Protein AF-A0A920Q834-F1 (afdb_monomer)

Structure (mmCIF, N/CA/C/O backbone):
data_AF-A0A920Q834-F1
#
_entry.id   AF-A0A920Q834-F1
#
loop_
_atom_site.group_PDB
_atom_site.id
_atom_site.type_symbol
_atom_site.label_atom_id
_atom_site.label_alt_id
_atom_site.label_comp_id
_atom_site.label_asym_id
_atom_site.label_entity_id
_atom_site.label_seq_id
_atom_site.pdbx_PDB_ins_code
_atom_site.Cartn_x
_atom_site.Cartn_y
_atom_site.Cartn_z
_atom_site.occupancy
_atom_site.B_iso_or_equiv
_atom_site.auth_seq_id
_atom_site.auth_comp_id
_atom_site.auth_asym_id
_atom_site.auth_atom_id
_atom_site.pdbx_PDB_model_num
ATOM 1 N N . MET A 1 1 ? -20.767 2.863 -17.192 1.00 42.06 1 MET A N 1
ATOM 2 C CA . MET A 1 1 ? -20.218 3.739 -16.134 1.00 42.06 1 MET A CA 1
ATOM 3 C C . MET A 1 1 ? -18.710 3.570 -16.170 1.00 42.06 1 MET A C 1
ATOM 5 O O . MET A 1 1 ? -18.260 2.443 -16.019 1.00 42.06 1 MET A O 1
ATOM 9 N N . GLY A 1 2 ? -17.951 4.616 -16.510 1.00 51.84 2 GLY A N 1
ATOM 10 C CA . GLY A 1 2 ? -16.493 4.512 -16.633 1.00 51.84 2 GLY A CA 1
ATOM 11 C C . GLY A 1 2 ? -15.863 4.186 -15.281 1.00 51.84 2 GLY A C 1
ATOM 12 O O . GLY A 1 2 ? -16.209 4.814 -14.282 1.00 51.84 2 GLY A O 1
ATOM 13 N N . GLN A 1 3 ? -14.988 3.184 -15.234 1.00 61.19 3 GLN A N 1
ATOM 14 C CA . GLN A 1 3 ? -14.161 2.945 -14.055 1.00 61.19 3 GLN A CA 1
ATOM 15 C C . GLN A 1 3 ? -13.259 4.168 -13.865 1.00 61.19 3 GLN A C 1
ATOM 17 O O . GLN A 1 3 ? -12.518 4.535 -14.773 1.00 61.19 3 GLN A O 1
ATOM 22 N N . SER A 1 4 ? -13.361 4.827 -12.711 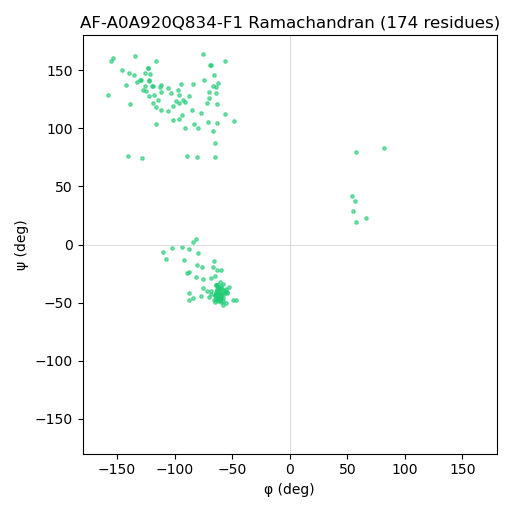1.00 88.81 4 SER A N 1
ATOM 23 C CA . SER A 1 4 ? -12.463 5.929 -12.376 1.00 88.81 4 SER A CA 1
ATOM 24 C C . SER A 1 4 ? -11.065 5.368 -12.109 1.00 88.81 4 SER A C 1
ATOM 26 O O . SER A 1 4 ? -10.908 4.431 -11.316 1.00 88.81 4 SER A O 1
ATOM 28 N N . LEU A 1 5 ? -10.070 5.905 -12.812 1.00 94.75 5 LEU A N 1
ATOM 29 C CA . LEU A 1 5 ? -8.668 5.515 -12.705 1.00 94.75 5 LEU A CA 1
ATOM 30 C C . LEU A 1 5 ? -7.875 6.657 -12.074 1.00 94.75 5 LEU A C 1
ATOM 32 O O . LEU A 1 5 ? -8.052 7.820 -12.438 1.00 94.75 5 LEU A O 1
ATOM 36 N N . LEU A 1 6 ? -6.985 6.310 -11.151 1.00 96.06 6 LEU A N 1
ATOM 37 C CA . LEU A 1 6 ? -5.999 7.225 -10.586 1.00 96.06 6 LEU A CA 1
ATOM 38 C C . LEU A 1 6 ? -4.698 7.077 -11.367 1.00 96.06 6 LEU A C 1
ATOM 40 O O . LEU A 1 6 ? -4.311 5.960 -11.701 1.00 96.06 6 LEU A O 1
ATOM 44 N N . LEU A 1 7 ? -4.040 8.193 -11.667 1.00 97.12 7 LEU A N 1
ATOM 45 C CA . LEU A 1 7 ? -2.738 8.200 -12.322 1.00 97.12 7 LEU A CA 1
ATOM 46 C C . LEU A 1 7 ? -1.679 8.556 -11.282 1.00 97.12 7 LEU A C 1
ATOM 48 O O . LEU A 1 7 ? -1.695 9.677 -10.775 1.00 97.12 7 LEU A O 1
ATOM 52 N N . GLU A 1 8 ? -0.775 7.627 -10.987 1.00 97.81 8 GLU A N 1
ATOM 53 C CA . GLU A 1 8 ? 0.303 7.832 -10.013 1.00 97.81 8 GLU A CA 1
ATOM 54 C C . GLU A 1 8 ? 1.663 7.528 -10.628 1.00 97.81 8 GLU A C 1
ATOM 56 O O . GLU A 1 8 ? 1.790 6.644 -11.481 1.00 97.81 8 GLU A O 1
ATOM 61 N N . ARG A 1 9 ? 2.690 8.254 -10.182 1.00 97.50 9 ARG A N 1
ATOM 62 C CA . ARG A 1 9 ? 4.074 8.048 -10.614 1.00 97.50 9 ARG A CA 1
ATOM 63 C C . ARG A 1 9 ? 4.953 7.696 -9.432 1.00 97.50 9 ARG A C 1
ATOM 65 O O . ARG A 1 9 ? 4.884 8.335 -8.385 1.00 97.50 9 ARG A O 1
ATOM 72 N N . ALA A 1 10 ? 5.810 6.709 -9.625 1.00 97.81 10 ALA A N 1
ATOM 73 C CA . ALA A 1 10 ? 6.731 6.261 -8.597 1.00 97.81 10 ALA A CA 1
ATOM 74 C C . ALA A 1 10 ? 8.095 5.952 -9.198 1.00 97.81 10 ALA A C 1
ATOM 76 O O . ALA A 1 10 ? 8.203 5.505 -10.340 1.00 97.81 10 ALA A O 1
ATOM 77 N N . GLU A 1 11 ? 9.126 6.192 -8.399 1.00 97.81 11 GLU A N 1
ATOM 78 C CA . GLU A 1 11 ? 10.506 5.879 -8.729 1.00 97.81 11 GLU A CA 1
ATOM 79 C C . GLU A 1 11 ? 11.080 5.006 -7.619 1.00 97.81 11 GLU A C 1
ATOM 81 O O . GLU A 1 11 ? 10.925 5.317 -6.440 1.00 97.81 11 GLU A O 1
ATOM 86 N N . SER A 1 12 ? 11.742 3.918 -7.997 1.00 97.75 12 SER A N 1
ATOM 87 C CA . SER A 1 12 ? 12.447 3.062 -7.049 1.00 97.75 12 SER A CA 1
ATOM 88 C C . SER A 1 12 ? 13.863 2.794 -7.523 1.00 97.75 12 SER A C 1
ATOM 90 O O . SER A 1 12 ? 14.089 2.595 -8.719 1.00 97.75 12 SER A O 1
ATOM 92 N N . THR A 1 13 ? 14.788 2.765 -6.567 1.00 97.25 13 THR A N 1
ATOM 93 C CA . THR A 1 13 ? 16.197 2.438 -6.765 1.00 97.25 13 THR A CA 1
ATOM 94 C C . THR A 1 13 ? 16.557 1.254 -5.884 1.00 97.25 13 THR A C 1
ATOM 96 O O . THR A 1 13 ? 16.325 1.289 -4.678 1.00 97.25 13 THR A O 1
ATOM 99 N N . VAL A 1 14 ? 17.151 0.223 -6.481 1.00 97.00 14 VAL A N 1
ATOM 100 C CA . VAL A 1 14 ? 17.560 -1.009 -5.801 1.00 97.00 14 VAL A CA 1
ATOM 101 C C . VAL A 1 14 ? 19.015 -1.322 -6.124 1.00 97.00 14 VAL A C 1
ATOM 103 O O . VAL A 1 14 ? 19.470 -1.157 -7.256 1.00 97.00 14 VAL A O 1
ATOM 106 N N . VAL A 1 15 ? 19.742 -1.816 -5.123 1.00 95.88 15 VAL A N 1
ATOM 107 C CA . VAL A 1 15 ? 21.135 -2.252 -5.267 1.00 95.88 15 VAL A CA 1
ATOM 108 C C . VAL A 1 15 ? 21.212 -3.537 -6.093 1.00 95.88 15 VAL A C 1
ATOM 110 O O . VAL A 1 15 ? 20.534 -4.532 -5.819 1.00 95.88 15 VAL A O 1
ATOM 113 N N . ILE A 1 16 ?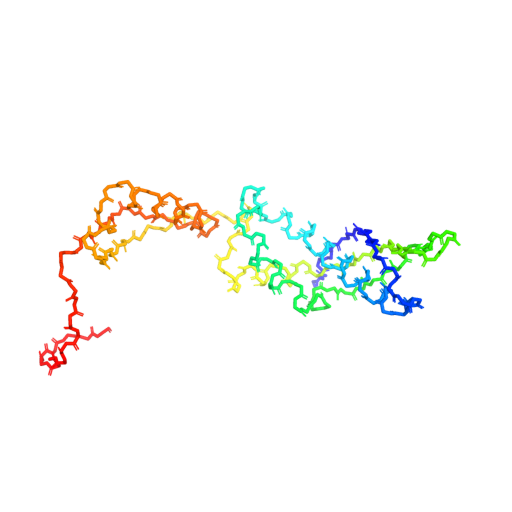 22.101 -3.548 -7.079 1.00 93.50 16 ILE A N 1
ATOM 114 C CA . ILE A 1 16 ? 22.414 -4.716 -7.893 1.00 93.50 16 ILE A CA 1
ATOM 115 C C . ILE A 1 16 ? 23.363 -5.613 -7.093 1.00 93.50 16 ILE A C 1
ATOM 117 O O . ILE A 1 16 ? 24.569 -5.403 -7.007 1.00 93.50 16 ILE A O 1
ATOM 121 N N . ASN A 1 17 ? 22.803 -6.657 -6.487 1.00 88.44 17 ASN A N 1
ATOM 122 C CA . ASN A 1 17 ? 23.580 -7.632 -5.731 1.00 88.44 17 ASN A CA 1
ATOM 123 C C . ASN A 1 17 ? 24.105 -8.751 -6.638 1.00 88.44 17 ASN A C 1
ATOM 125 O O . ASN A 1 17 ? 23.319 -9.426 -7.309 1.00 88.44 17 ASN A O 1
ATOM 129 N N . ARG A 1 18 ? 25.421 -9.013 -6.577 1.00 85.31 18 ARG A N 1
ATOM 130 C CA . ARG A 1 18 ? 26.101 -10.095 -7.322 1.00 85.31 18 ARG A CA 1
ATOM 131 C C . ARG A 1 18 ? 25.831 -10.035 -8.831 1.00 85.31 18 ARG A C 1
ATOM 133 O O . ARG A 1 18 ? 25.515 -11.059 -9.435 1.00 85.31 18 ARG A O 1
ATOM 140 N N . ASP A 1 19 ? 25.853 -8.828 -9.393 1.00 81.00 19 ASP A N 1
ATOM 141 C CA . ASP A 1 19 ? 25.625 -8.557 -10.820 1.00 81.00 19 ASP A CA 1
ATOM 142 C C . ASP A 1 19 ? 24.267 -9.055 -11.355 1.00 81.00 19 ASP A C 1
ATOM 144 O O . ASP A 1 19 ? 24.061 -9.209 -12.561 1.00 81.00 19 ASP A O 1
ATOM 148 N N . ASN A 1 20 ? 23.293 -9.303 -10.468 1.00 91.62 20 ASN A N 1
ATOM 149 C CA . ASN A 1 20 ? 21.976 -9.790 -10.861 1.00 91.62 20 ASN A CA 1
ATOM 150 C C . ASN A 1 20 ? 21.017 -8.633 -11.159 1.00 91.62 20 ASN A C 1
ATOM 152 O O . ASN A 1 20 ? 20.112 -8.320 -10.378 1.00 91.62 20 ASN A O 1
ATOM 156 N N . LEU A 1 21 ? 21.200 -8.026 -12.331 1.00 92.31 21 LEU A N 1
ATOM 157 C CA . LEU A 1 21 ? 20.342 -6.945 -12.813 1.00 92.31 21 LEU A CA 1
ATOM 158 C C . LEU A 1 21 ? 18.876 -7.385 -12.949 1.00 92.31 21 LEU A C 1
ATOM 160 O O . LEU A 1 21 ? 17.980 -6.614 -12.634 1.00 92.31 21 LEU A O 1
ATOM 164 N N . VAL A 1 22 ? 18.606 -8.622 -13.379 1.00 94.44 22 VAL A N 1
ATOM 165 C CA . VAL A 1 22 ? 17.228 -9.118 -13.567 1.00 94.44 22 VAL A CA 1
ATOM 166 C C . VAL A 1 22 ? 16.452 -9.099 -12.251 1.00 94.44 22 VAL A C 1
ATOM 168 O O . VAL A 1 22 ? 15.311 -8.638 -12.212 1.00 94.44 22 VAL A O 1
ATOM 171 N N . ARG A 1 23 ? 17.081 -9.553 -11.161 1.00 94.94 23 ARG A N 1
ATOM 172 C CA . ARG A 1 23 ? 16.484 -9.489 -9.826 1.00 94.94 23 ARG A CA 1
ATOM 173 C C . ARG A 1 23 ? 16.278 -8.043 -9.381 1.00 94.94 23 ARG A C 1
ATOM 175 O O . ARG A 1 23 ? 15.185 -7.727 -8.926 1.00 94.94 23 ARG A O 1
ATOM 182 N N . ALA A 1 24 ? 17.286 -7.183 -9.542 1.00 95.50 24 ALA A N 1
ATOM 183 C CA . ALA A 1 24 ? 17.184 -5.774 -9.159 1.00 95.50 24 ALA A CA 1
ATOM 184 C C . ALA A 1 24 ? 16.048 -5.056 -9.909 1.00 95.50 24 ALA A C 1
ATOM 186 O O . ALA A 1 24 ? 15.301 -4.294 -9.305 1.00 95.50 24 ALA A O 1
ATOM 187 N N . LYS A 1 25 ? 15.848 -5.368 -11.197 1.00 96.00 25 LYS A N 1
ATOM 188 C CA . LYS A 1 25 ? 14.714 -4.868 -11.987 1.00 96.00 25 LYS A CA 1
ATOM 189 C C . LYS A 1 25 ? 13.366 -5.297 -11.417 1.00 96.00 25 LYS A C 1
ATOM 191 O O . LYS A 1 25 ? 12.468 -4.469 -11.296 1.00 96.00 25 LYS A O 1
ATOM 196 N N . ALA A 1 26 ? 13.218 -6.580 -11.089 1.00 95.19 26 ALA A N 1
ATOM 197 C CA . ALA A 1 26 ? 11.975 -7.107 -10.532 1.00 95.19 26 ALA A CA 1
ATOM 198 C C . ALA A 1 26 ? 11.658 -6.490 -9.160 1.00 95.19 26 ALA A C 1
ATOM 200 O O . ALA A 1 26 ? 10.519 -6.101 -8.915 1.00 95.19 26 AL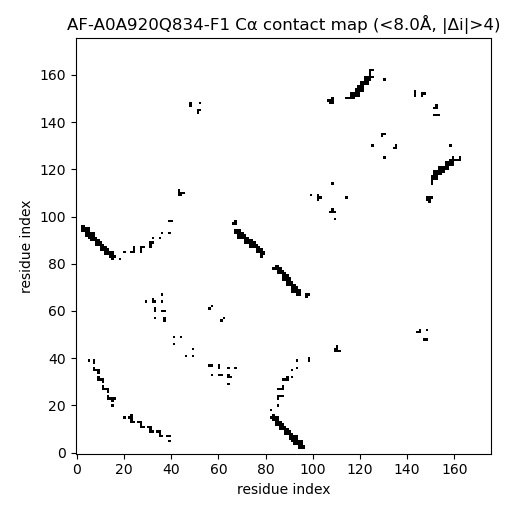A A O 1
ATOM 201 N N . GLU A 1 27 ? 12.672 -6.359 -8.304 1.00 95.81 27 GLU A N 1
ATOM 202 C CA . GLU A 1 27 ? 12.568 -5.753 -6.973 1.00 95.81 27 GLU A CA 1
ATOM 203 C C . GLU A 1 27 ? 12.215 -4.261 -7.070 1.00 95.81 27 GLU A C 1
ATOM 205 O O . GLU A 1 27 ? 11.209 -3.834 -6.511 1.00 95.81 27 GLU A O 1
ATOM 210 N N . ALA A 1 28 ? 12.934 -3.491 -7.893 1.00 97.00 28 ALA A N 1
ATOM 211 C CA . ALA A 1 28 ? 12.652 -2.069 -8.080 1.00 97.00 28 ALA A CA 1
ATOM 212 C C . ALA A 1 28 ? 11.260 -1.826 -8.679 1.00 97.00 28 ALA A C 1
ATOM 214 O O . ALA A 1 28 ? 10.561 -0.898 -8.275 1.00 97.00 28 ALA A O 1
ATOM 215 N N . LEU A 1 29 ? 10.822 -2.669 -9.621 1.00 97.31 29 LEU A N 1
ATOM 216 C CA . LEU A 1 29 ? 9.471 -2.582 -10.168 1.00 97.31 29 LEU A CA 1
ATOM 217 C C . LEU A 1 29 ? 8.413 -2.882 -9.097 1.00 97.31 29 LEU A C 1
ATOM 219 O O . LEU A 1 29 ? 7.409 -2.176 -9.034 1.00 97.31 29 LEU A O 1
ATOM 223 N N . MET A 1 30 ? 8.620 -3.904 -8.264 1.00 96.25 30 MET A N 1
ATOM 224 C CA . MET A 1 30 ? 7.710 -4.242 -7.167 1.00 96.25 30 MET A CA 1
ATOM 225 C C . MET A 1 30 ? 7.584 -3.082 -6.170 1.00 96.25 30 MET A C 1
ATOM 227 O O . MET A 1 30 ? 6.470 -2.665 -5.845 1.00 96.25 30 MET A O 1
ATOM 231 N N . ASP A 1 31 ? 8.714 -2.504 -5.768 1.00 96.25 31 ASP A N 1
ATOM 232 C CA . ASP A 1 31 ? 8.760 -1.357 -4.863 1.00 96.25 31 ASP A CA 1
ATOM 233 C C . ASP A 1 31 ? 8.069 -0.132 -5.468 1.00 96.25 31 ASP A C 1
ATOM 235 O O . ASP A 1 31 ? 7.253 0.516 -4.810 1.00 96.25 31 ASP A O 1
ATOM 239 N N . ALA A 1 32 ? 8.332 0.166 -6.744 1.00 97.75 32 ALA A N 1
ATOM 240 C CA . ALA A 1 32 ? 7.702 1.283 -7.439 1.00 97.75 32 ALA A CA 1
ATOM 241 C C . ALA A 1 32 ? 6.177 1.096 -7.555 1.00 97.75 32 ALA A C 1
ATOM 243 O O . ALA A 1 32 ? 5.424 2.048 -7.334 1.00 97.75 32 ALA A O 1
ATOM 244 N N . LYS A 1 33 ? 5.692 -0.126 -7.834 1.00 97.81 33 LYS A N 1
ATOM 245 C CA . LYS A 1 33 ? 4.251 -0.440 -7.809 1.00 97.81 33 LYS A CA 1
ATOM 246 C C . LYS A 1 33 ? 3.656 -0.177 -6.424 1.00 97.81 33 LYS A C 1
ATOM 248 O O . LYS A 1 33 ? 2.639 0.509 -6.320 1.00 97.81 33 LYS A O 1
ATOM 253 N N . GLY A 1 34 ? 4.296 -0.689 -5.372 1.00 96.38 34 GLY A N 1
ATOM 254 C CA . GLY A 1 34 ? 3.853 -0.501 -3.990 1.00 96.38 34 GLY A CA 1
ATOM 255 C C . GLY A 1 34 ? 3.773 0.978 -3.607 1.00 96.38 34 GLY A C 1
ATOM 256 O O . GLY A 1 34 ? 2.749 1.438 -3.100 1.00 96.38 34 GLY A O 1
ATOM 257 N N . GLN A 1 35 ? 4.800 1.762 -3.938 1.00 96.31 35 GLN A N 1
ATOM 258 C CA . GLN A 1 35 ? 4.803 3.208 -3.711 1.00 96.31 35 GLN A CA 1
ATOM 259 C C . GLN A 1 35 ? 3.673 3.925 -4.458 1.00 96.31 35 GLN A C 1
ATOM 261 O O . GLN A 1 35 ? 2.988 4.757 -3.862 1.00 96.31 35 GLN A O 1
ATOM 266 N N . ALA A 1 36 ? 3.449 3.606 -5.735 1.00 97.44 36 ALA A N 1
ATOM 267 C CA . ALA A 1 36 ? 2.375 4.213 -6.518 1.00 97.44 36 ALA A CA 1
ATOM 268 C C . ALA A 1 36 ? 0.994 3.923 -5.903 1.00 97.44 36 ALA A C 1
ATOM 270 O O . ALA A 1 36 ? 0.158 4.821 -5.779 1.00 97.44 36 ALA A O 1
ATOM 271 N N . ILE A 1 37 ? 0.773 2.693 -5.429 1.00 97.44 37 ILE A N 1
ATOM 272 C CA . ILE A 1 37 ? -0.451 2.326 -4.709 1.00 97.44 37 ILE A CA 1
ATOM 273 C C . ILE A 1 37 ? -0.572 3.108 -3.401 1.00 97.44 37 ILE A C 1
ATOM 275 O O . ILE A 1 37 ? -1.642 3.642 -3.116 1.00 97.44 37 ILE A O 1
ATOM 279 N N . MET A 1 38 ? 0.506 3.256 -2.630 1.00 96.31 38 MET A N 1
ATOM 280 C CA . MET A 1 38 ? 0.471 4.021 -1.378 1.00 96.31 38 MET A CA 1
ATOM 281 C C . MET A 1 38 ? 0.170 5.505 -1.600 1.00 96.31 38 MET A C 1
ATOM 283 O O . MET A 1 38 ? -0.556 6.103 -0.802 1.00 96.31 38 MET A O 1
ATOM 287 N N . GLN A 1 39 ? 0.648 6.093 -2.699 1.00 96.12 39 GLN A N 1
ATOM 288 C CA . GLN A 1 39 ? 0.264 7.450 -3.101 1.00 96.12 39 GLN A CA 1
ATOM 289 C C . GLN A 1 39 ? -1.240 7.540 -3.401 1.00 96.12 39 GLN A C 1
ATOM 291 O O . GLN A 1 39 ? -1.910 8.458 -2.921 1.00 96.12 39 GLN A O 1
ATOM 296 N N . ALA A 1 40 ? -1.803 6.558 -4.115 1.00 96.12 40 ALA A N 1
ATOM 297 C CA . ALA A 1 40 ? -3.243 6.486 -4.360 1.00 96.12 40 ALA A CA 1
ATOM 298 C C . ALA A 1 40 ? -4.051 6.317 -3.058 1.00 96.12 40 ALA A C 1
ATOM 300 O O . ALA A 1 40 ? -5.057 7.001 -2.864 1.00 96.12 40 ALA A O 1
ATOM 301 N N . VAL A 1 41 ? -3.604 5.446 -2.148 1.00 95.69 41 VAL A N 1
ATOM 302 C CA . VAL A 1 41 ? -4.209 5.197 -0.825 1.00 95.69 41 VAL A CA 1
ATOM 303 C C . VAL A 1 41 ? -4.218 6.467 0.029 1.00 95.69 41 VAL A C 1
ATOM 305 O O . VAL A 1 41 ? -5.232 6.777 0.660 1.00 95.69 41 VAL A O 1
ATOM 308 N N . ALA A 1 42 ? -3.132 7.244 0.010 1.00 94.38 42 ALA A N 1
ATOM 309 C CA . ALA A 1 42 ? -3.000 8.476 0.787 1.00 94.38 42 ALA A CA 1
ATOM 310 C C . ALA A 1 42 ? -4.066 9.533 0.448 1.00 94.38 42 ALA A C 1
ATOM 312 O O . ALA A 1 42 ? -4.374 10.380 1.284 1.00 94.38 42 ALA A O 1
ATOM 313 N N . ARG A 1 43 ? -4.690 9.467 -0.737 1.00 93.19 43 ARG A N 1
ATOM 314 C CA . ARG A 1 43 ? -5.807 10.352 -1.113 1.00 93.19 43 ARG A CA 1
ATOM 315 C C . ARG A 1 43 ? -7.073 10.119 -0.283 1.00 93.19 43 ARG A C 1
ATOM 317 O O . ARG A 1 43 ? -7.934 10.992 -0.250 1.00 93.19 43 ARG A O 1
ATOM 324 N N . TYR A 1 44 ? -7.196 8.964 0.372 1.00 92.94 44 TYR A N 1
ATOM 325 C CA . TYR A 1 44 ? -8.400 8.550 1.101 1.00 92.94 44 TYR A CA 1
ATOM 326 C C . TYR A 1 44 ? -8.230 8.522 2.617 1.00 92.94 44 TYR A C 1
ATOM 328 O O . TYR A 1 44 ? -9.219 8.308 3.320 1.00 92.94 44 TYR A O 1
ATOM 336 N N . LEU A 1 45 ? -7.018 8.734 3.134 1.00 91.81 45 LEU A N 1
ATOM 337 C CA . LEU A 1 45 ? -6.724 8.706 4.565 1.00 91.81 45 LEU A CA 1
ATOM 338 C C . LEU A 1 45 ? -6.140 10.033 5.035 1.00 91.81 45 LEU A C 1
ATOM 340 O O . LEU A 1 45 ? -5.383 10.699 4.339 1.00 91.81 45 LEU A O 1
ATOM 344 N N . ALA A 1 46 ? -6.449 10.395 6.278 1.00 90.12 46 ALA A N 1
ATOM 345 C CA . ALA A 1 46 ? -5.742 11.482 6.938 1.00 90.12 46 ALA A CA 1
ATOM 346 C C . ALA A 1 46 ? -4.272 11.090 7.164 1.00 90.12 46 ALA A C 1
ATOM 348 O O . ALA A 1 46 ? -3.983 9.940 7.493 1.00 90.12 46 ALA A O 1
ATOM 349 N N . TYR A 1 47 ? -3.356 12.059 7.091 1.00 89.62 47 TYR A N 1
ATOM 350 C CA . TYR A 1 47 ? -1.916 11.829 7.269 1.00 89.62 47 TYR A CA 1
ATOM 351 C C . TYR A 1 47 ? -1.578 11.013 8.531 1.00 89.62 47 TYR A C 1
ATOM 353 O O . TYR A 1 47 ? -0.871 10.013 8.464 1.00 89.62 47 TYR A O 1
ATOM 361 N N . ASN A 1 48 ? -2.157 11.373 9.681 1.00 88.88 48 ASN A N 1
ATOM 362 C CA . ASN A 1 48 ? -1.916 10.651 10.936 1.00 88.88 48 ASN A CA 1
ATOM 363 C C . ASN A 1 48 ? -2.401 9.193 10.883 1.00 88.88 48 ASN A C 1
ATOM 365 O O . ASN A 1 48 ? -1.780 8.316 11.478 1.00 88.88 48 ASN A O 1
ATOM 369 N N . SER A 1 49 ? -3.501 8.931 10.169 1.00 90.62 49 SER A N 1
ATOM 370 C CA . SER A 1 49 ? -4.000 7.573 9.946 1.00 90.62 49 SER A CA 1
ATOM 371 C C . SER A 1 49 ? -3.047 6.788 9.053 1.00 90.62 49 SER A C 1
ATOM 373 O O . SER A 1 49 ? -2.730 5.654 9.396 1.00 90.62 49 SER A O 1
ATOM 375 N N . MET A 1 50 ? -2.531 7.412 7.988 1.00 91.75 50 MET A N 1
ATOM 376 C CA . MET A 1 50 ? -1.540 6.815 7.090 1.00 91.75 50 MET A CA 1
ATOM 377 C C . MET A 1 50 ? -0.304 6.340 7.860 1.00 91.75 50 MET A C 1
ATOM 379 O O . MET A 1 50 ? 0.057 5.174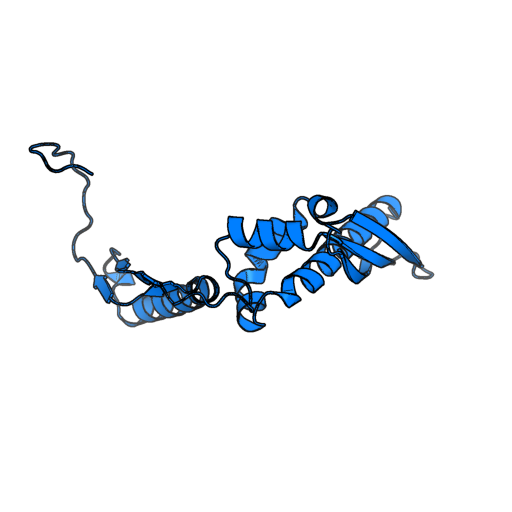 7.774 1.00 91.75 50 MET A O 1
ATOM 383 N N . VAL A 1 51 ? 0.273 7.201 8.705 1.00 90.88 51 VAL A N 1
ATOM 384 C CA . VAL A 1 51 ? 1.441 6.853 9.534 1.00 90.88 51 VAL A CA 1
ATOM 385 C C . VAL A 1 51 ? 1.123 5.716 10.509 1.00 90.88 51 VAL A C 1
ATOM 387 O O . VAL A 1 51 ? 1.901 4.780 10.653 1.00 90.88 51 VAL A O 1
ATOM 390 N N . SER A 1 52 ? -0.029 5.772 11.184 1.00 89.69 52 SER A N 1
ATOM 391 C CA . SER A 1 52 ? -0.401 4.753 12.177 1.00 89.69 52 SER A CA 1
ATOM 392 C C . SER A 1 52 ? -0.704 3.379 11.572 1.00 89.69 52 SER A C 1
ATOM 394 O O . SER A 1 52 ? -0.540 2.362 12.248 1.00 89.69 52 SER A O 1
ATOM 396 N N . LEU A 1 53 ? -1.171 3.355 10.323 1.00 92.38 53 LEU A N 1
ATOM 397 C CA . LEU A 1 53 ? -1.603 2.154 9.617 1.00 92.38 53 LEU A CA 1
ATOM 398 C C . LEU A 1 53 ? -0.563 1.646 8.620 1.00 92.38 53 LEU A C 1
ATOM 400 O O . LEU A 1 53 ? -0.798 0.597 8.033 1.00 92.38 53 LEU A O 1
ATOM 404 N N . ASP A 1 54 ? 0.562 2.338 8.439 1.00 91.62 54 ASP A N 1
ATOM 405 C CA . ASP A 1 54 ? 1.567 2.018 7.422 1.00 91.62 54 ASP A CA 1
ATOM 406 C C . ASP A 1 54 ? 1.937 0.520 7.377 1.00 91.62 54 ASP A C 1
ATOM 408 O O . ASP A 1 54 ? 1.796 -0.069 6.307 1.00 91.62 54 ASP A O 1
ATOM 412 N N . PRO A 1 55 ? 2.220 -0.177 8.501 1.00 91.44 55 PRO A N 1
ATOM 413 C CA . PRO A 1 55 ? 2.507 -1.613 8.454 1.00 91.44 55 PRO A CA 1
ATOM 414 C C . PRO A 1 55 ? 1.335 -2.467 7.945 1.00 91.44 55 PRO A C 1
ATOM 416 O O . PRO A 1 55 ? 1.539 -3.460 7.253 1.00 91.44 55 PRO A O 1
ATOM 419 N N . LEU A 1 56 ? 0.096 -2.104 8.296 1.00 92.25 56 LEU A N 1
ATOM 420 C CA . LEU A 1 56 ? -1.099 -2.814 7.834 1.00 92.25 56 LEU A CA 1
ATOM 421 C C . LEU A 1 56 ? -1.325 -2.581 6.339 1.00 92.25 56 LEU A C 1
ATOM 423 O O . LEU A 1 56 ? -1.619 -3.526 5.611 1.00 92.25 56 LEU A O 1
ATOM 427 N N . LEU A 1 57 ? -1.202 -1.327 5.901 1.00 93.81 57 LEU A N 1
ATOM 428 C CA . LEU A 1 57 ? -1.401 -0.939 4.509 1.00 93.81 57 LEU A CA 1
ATOM 429 C C . LEU A 1 57 ? -0.332 -1.582 3.624 1.00 93.81 57 LEU A C 1
ATOM 431 O O . LEU A 1 57 ? -0.680 -2.170 2.607 1.00 93.81 57 LEU A O 1
ATOM 435 N N . GLN A 1 58 ? 0.936 -1.560 4.041 1.00 92.25 58 GLN A N 1
ATOM 436 C CA . GLN A 1 58 ? 2.006 -2.250 3.324 1.00 92.25 58 GLN A CA 1
ATOM 437 C C . GLN A 1 58 ? 1.707 -3.742 3.192 1.00 92.25 58 GLN A C 1
ATOM 439 O O . GLN A 1 58 ? 1.655 -4.243 2.075 1.00 92.25 58 GLN A O 1
ATOM 444 N N . ASN A 1 59 ? 1.402 -4.434 4.293 1.00 92.00 59 ASN A N 1
ATOM 445 C CA . ASN A 1 59 ? 1.086 -5.864 4.242 1.00 92.00 59 ASN A CA 1
ATOM 446 C C . ASN A 1 59 ? -0.077 -6.181 3.291 1.00 92.00 59 ASN A C 1
ATOM 448 O O . ASN A 1 59 ? -0.017 -7.169 2.571 1.00 92.00 59 ASN A O 1
ATOM 452 N N . HIS A 1 60 ? -1.123 -5.353 3.274 1.00 93.06 60 HIS A N 1
ATOM 453 C CA . HIS A 1 60 ? -2.301 -5.600 2.446 1.00 93.06 60 HIS A CA 1
ATOM 454 C C . HIS A 1 60 ? -2.083 -5.270 0.961 1.00 93.06 60 HIS A C 1
ATOM 456 O O . HIS A 1 60 ? -2.491 -6.030 0.086 1.00 93.06 60 HIS A O 1
ATOM 462 N N . PHE A 1 61 ? -1.459 -4.129 0.660 1.00 92.50 61 PHE A N 1
ATOM 463 C CA . PHE A 1 61 ? -1.323 -3.637 -0.714 1.00 92.50 61 PHE A CA 1
ATOM 464 C C . PHE A 1 61 ? -0.077 -4.172 -1.434 1.00 92.50 61 PHE A C 1
ATOM 466 O O . PHE A 1 61 ? -0.071 -4.213 -2.663 1.00 92.50 61 PHE A O 1
ATOM 473 N N . PHE A 1 62 ? 0.966 -4.587 -0.706 1.00 90.38 62 PHE A N 1
ATOM 474 C CA . PHE A 1 62 ? 2.223 -5.061 -1.301 1.00 90.38 62 PHE A CA 1
ATOM 475 C C . PHE A 1 62 ? 2.236 -6.573 -1.520 1.00 90.38 62 PHE A C 1
ATOM 477 O O . PHE A 1 62 ? 3.101 -7.053 -2.243 1.00 90.38 62 PHE A O 1
ATOM 484 N N . GLU A 1 63 ? 1.299 -7.332 -0.944 1.00 88.00 63 GLU A N 1
ATOM 485 C CA . GLU A 1 63 ? 1.225 -8.777 -1.189 1.00 88.00 63 GLU A CA 1
ATOM 486 C C . GLU A 1 63 ? 0.932 -9.069 -2.670 1.00 88.00 63 GLU A C 1
ATOM 488 O O . GLU A 1 63 ? 1.638 -9.858 -3.290 1.00 88.00 63 GLU A O 1
ATOM 493 N N . ASN A 1 64 ? -0.050 -8.370 -3.255 1.00 89.44 64 ASN A N 1
ATOM 494 C CA . ASN A 1 64 ? -0.421 -8.482 -4.670 1.00 89.44 64 ASN A CA 1
ATOM 495 C C . ASN A 1 64 ? -0.759 -7.096 -5.262 1.00 89.44 64 ASN A C 1
ATOM 497 O O . ASN A 1 64 ? -1.930 -6.773 -5.465 1.00 89.44 64 ASN A O 1
ATOM 501 N N . PRO A 1 65 ? 0.235 -6.238 -5.559 1.00 93.19 65 PRO A N 1
ATOM 502 C CA . PRO A 1 65 ? -0.016 -4.874 -6.030 1.00 93.19 65 PRO A CA 1
ATOM 503 C C . PRO A 1 65 ? -0.713 -4.832 -7.397 1.00 93.19 65 PRO A C 1
ATOM 505 O O . PRO A 1 65 ? -1.456 -3.897 -7.696 1.00 93.19 65 PRO A O 1
ATOM 508 N N . ASP A 1 66 ? -0.518 -5.863 -8.221 1.00 95.69 66 ASP A N 1
ATOM 509 C CA . ASP A 1 66 ? -1.152 -5.978 -9.536 1.00 95.69 66 ASP A CA 1
ATOM 510 C C . ASP A 1 66 ? -2.682 -6.076 -9.450 1.00 95.69 66 ASP A C 1
ATOM 512 O O . ASP A 1 66 ? -3.378 -5.667 -10.380 1.00 95.69 66 ASP A O 1
ATOM 516 N N . ASP A 1 67 ? -3.229 -6.489 -8.302 1.00 95.00 67 ASP A N 1
ATOM 517 C CA . ASP A 1 67 ? -4.671 -6.476 -8.070 1.00 95.00 67 ASP A CA 1
ATOM 518 C C . ASP A 1 67 ? -5.248 -5.063 -8.032 1.00 95.00 67 ASP A C 1
ATOM 520 O O . ASP A 1 67 ? -6.457 -4.907 -8.146 1.00 95.00 67 ASP A O 1
ATOM 524 N N . TYR A 1 68 ? -4.443 -4.013 -7.920 1.00 96.19 68 TYR A N 1
ATOM 525 C CA . TYR A 1 68 ? -4.929 -2.632 -7.883 1.00 96.19 68 TYR A CA 1
ATOM 526 C C . TYR A 1 68 ? -4.637 -1.868 -9.171 1.00 96.19 68 TYR A C 1
ATOM 528 O O . TYR A 1 68 ? -5.210 -0.799 -9.395 1.00 96.19 68 TYR A O 1
ATOM 536 N N . ILE A 1 69 ? -3.785 -2.412 -10.035 1.00 97.00 69 ILE A N 1
ATOM 537 C CA . ILE A 1 69 ? -3.231 -1.712 -11.188 1.00 97.00 69 ILE A CA 1
ATOM 538 C C . ILE A 1 69 ? -3.934 -2.170 -12.471 1.00 97.00 69 ILE A C 1
ATOM 540 O O . ILE A 1 69 ? -4.082 -3.355 -12.748 1.00 97.00 69 ILE A O 1
ATOM 544 N N . GLU A 1 70 ? -4.379 -1.205 -13.269 1.00 97.06 70 GLU A N 1
ATOM 545 C CA . GLU A 1 70 ? -4.935 -1.419 -14.606 1.00 97.06 70 GLU A CA 1
ATOM 546 C C . GLU A 1 70 ? -3.831 -1.521 -15.656 1.00 97.06 70 GLU A C 1
ATOM 548 O O . GLU A 1 70 ? -3.835 -2.428 -16.486 1.00 97.06 70 GLU A O 1
ATOM 553 N N . SER A 1 71 ? -2.867 -0.604 -15.608 1.00 97.06 71 SER A N 1
ATOM 554 C CA . SER A 1 71 ? -1.710 -0.618 -16.496 1.00 97.06 71 SER A CA 1
ATOM 555 C C . SER A 1 71 ? -0.517 0.104 -15.889 1.00 97.06 71 SER A C 1
ATOM 557 O O . SER A 1 71 ? -0.643 0.950 -15.000 1.00 97.06 71 SER A O 1
ATOM 559 N N . ILE A 1 72 ? 0.660 -0.246 -16.402 1.00 97.81 72 ILE A N 1
ATOM 560 C CA . ILE A 1 72 ? 1.938 0.347 -16.028 1.00 97.81 72 ILE A CA 1
ATOM 561 C C . ILE A 1 72 ? 2.634 0.785 -17.302 1.00 97.81 72 ILE A C 1
ATOM 563 O O . ILE A 1 72 ? 2.739 0.027 -18.268 1.00 97.81 72 ILE A O 1
ATOM 567 N N . ARG A 1 73 ? 3.151 2.004 -17.279 1.00 98.00 73 ARG A N 1
ATOM 568 C CA . ARG A 1 73 ? 4.044 2.539 -18.290 1.00 98.00 73 ARG A CA 1
ATOM 569 C C . ARG A 1 73 ? 5.388 2.826 -17.643 1.00 98.00 73 ARG A C 1
ATOM 571 O O . ARG A 1 73 ? 5.486 3.683 -16.771 1.00 98.00 73 ARG A O 1
ATOM 578 N N . VAL A 1 74 ? 6.429 2.154 -18.115 1.00 97.56 74 VAL A N 1
ATOM 579 C CA . VAL A 1 74 ? 7.803 2.507 -17.752 1.00 97.56 74 VAL A CA 1
ATOM 580 C C . VAL A 1 74 ? 8.158 3.819 -18.451 1.00 97.56 74 VAL A C 1
ATOM 582 O O . VAL A 1 74 ? 8.034 3.934 -19.672 1.00 97.56 74 VAL A O 1
ATOM 585 N N . ILE A 1 75 ? 8.529 4.828 -17.667 1.00 97.69 75 ILE A N 1
ATOM 586 C CA . ILE A 1 75 ? 8.921 6.153 -18.155 1.00 97.69 75 ILE A CA 1
ATOM 587 C C . ILE A 1 75 ? 10.410 6.160 -18.474 1.00 97.69 75 ILE A C 1
ATOM 589 O O . ILE A 1 75 ? 10.806 6.607 -19.550 1.00 97.69 75 ILE A O 1
ATOM 593 N N . ASN A 1 76 ? 11.226 5.655 -17.550 1.00 96.44 76 ASN A N 1
ATOM 594 C CA . ASN A 1 76 ? 12.649 5.452 -17.764 1.00 96.44 76 ASN A CA 1
ATOM 595 C C . ASN A 1 76 ? 13.195 4.323 -16.878 1.00 96.44 76 ASN A C 1
ATOM 597 O O . ASN A 1 76 ? 12.599 3.941 -15.870 1.00 96.44 76 ASN A O 1
ATOM 601 N N . GLU A 1 77 ? 14.348 3.815 -17.297 1.00 97.00 77 GLU A N 1
ATOM 602 C CA . GLU A 1 77 ? 15.204 2.913 -16.540 1.00 97.00 77 GLU A CA 1
ATOM 603 C C . GLU A 1 77 ? 16.627 3.454 -16.640 1.00 97.00 77 GLU A C 1
ATOM 605 O O . GLU A 1 77 ? 17.046 3.917 -17.707 1.00 97.00 77 GLU A O 1
ATOM 610 N N . ARG A 1 78 ? 17.372 3.408 -15.541 1.00 95.50 78 ARG A N 1
ATOM 611 C CA . ARG A 1 78 ? 18.770 3.843 -15.497 1.00 95.50 78 ARG A CA 1
ATOM 612 C C . ARG A 1 78 ? 19.558 2.975 -14.531 1.00 95.50 78 ARG A C 1
ATOM 614 O O . ARG A 1 78 ? 19.022 2.513 -13.530 1.00 95.50 78 ARG A O 1
ATOM 621 N N . ASN A 1 79 ? 20.839 2.819 -14.827 1.00 93.81 79 ASN A N 1
ATOM 622 C CA . ASN A 1 79 ? 21.802 2.194 -13.931 1.00 93.81 79 ASN A CA 1
ATOM 623 C C . ASN A 1 79 ? 22.838 3.241 -13.540 1.00 93.81 79 ASN A C 1
ATOM 625 O O . ASN A 1 79 ? 23.056 4.208 -14.279 1.00 93.81 79 ASN A O 1
ATOM 629 N N . THR A 1 80 ? 23.511 3.028 -12.421 1.00 92.38 80 THR A N 1
ATOM 630 C CA . THR A 1 80 ? 24.790 3.694 -12.178 1.00 92.38 80 THR A CA 1
ATOM 631 C C . THR A 1 80 ? 25.856 3.161 -13.142 1.00 92.38 80 THR A C 1
ATOM 633 O O . THR A 1 80 ? 25.750 2.046 -13.661 1.00 92.38 80 THR A O 1
ATOM 636 N N . GLU A 1 81 ? 26.884 3.967 -13.421 1.00 89.56 81 GLU A N 1
ATOM 637 C CA . GLU A 1 81 ? 27.962 3.602 -14.359 1.00 89.56 81 GLU A CA 1
ATOM 638 C C . GLU A 1 81 ? 28.727 2.347 -13.918 1.00 89.56 81 GLU A C 1
ATOM 640 O O . GLU A 1 81 ? 29.165 1.555 -14.749 1.00 89.56 81 GLU A O 1
ATOM 645 N N . ASP A 1 82 ? 28.843 2.150 -12.606 1.00 90.69 82 ASP A N 1
ATOM 646 C CA . ASP A 1 82 ? 29.484 1.003 -11.966 1.00 90.69 82 ASP A CA 1
ATOM 647 C C . ASP A 1 82 ? 28.555 -0.216 -11.816 1.00 90.69 82 ASP A C 1
ATOM 649 O O . ASP A 1 82 ? 28.972 -1.226 -11.253 1.00 90.69 82 ASP A O 1
ATOM 653 N N . LEU A 1 83 ? 27.312 -0.135 -12.312 1.00 88.38 83 LEU A N 1
ATOM 654 C CA . LEU A 1 83 ? 26.284 -1.175 -12.194 1.00 88.38 83 LEU A CA 1
ATOM 655 C C . LEU A 1 83 ? 26.001 -1.598 -10.743 1.00 88.38 83 LEU A C 1
ATOM 657 O O . LEU A 1 83 ? 25.594 -2.733 -10.504 1.00 88.38 83 LEU A O 1
ATOM 661 N N . SER A 1 84 ? 26.193 -0.695 -9.781 1.00 93.12 84 SER A N 1
ATOM 662 C CA . SER A 1 84 ? 25.862 -0.935 -8.374 1.00 93.12 84 SER A CA 1
ATOM 663 C C . SER A 1 84 ? 24.379 -0.733 -8.061 1.00 93.12 84 SER A C 1
ATOM 665 O O . SER A 1 84 ? 23.857 -1.394 -7.165 1.00 93.12 84 SER A O 1
ATOM 667 N N . GLU A 1 85 ? 23.672 0.117 -8.806 1.00 96.12 85 GLU A N 1
ATOM 668 C CA . GLU A 1 85 ? 22.261 0.429 -8.571 1.00 96.12 85 GLU A CA 1
ATOM 669 C C . GLU A 1 85 ? 21.449 0.437 -9.870 1.00 96.12 85 GLU A C 1
ATOM 671 O O . GLU A 1 85 ? 21.921 0.829 -10.942 1.00 96.12 85 GLU A O 1
ATOM 676 N N . PHE A 1 86 ? 20.192 0.016 -9.751 1.00 97.50 86 PHE A N 1
ATOM 677 C CA . PHE A 1 86 ? 19.173 0.077 -10.789 1.00 97.50 86 PHE A CA 1
ATOM 678 C C . PHE A 1 86 ? 18.030 0.978 -10.324 1.00 97.50 86 PHE A C 1
ATOM 680 O O . PHE A 1 86 ? 17.468 0.743 -9.256 1.00 97.50 86 PHE A O 1
ATOM 687 N N . THR A 1 87 ? 17.639 1.954 -11.141 1.00 98.00 87 THR A N 1
ATOM 688 C CA . THR A 1 87 ? 16.485 2.824 -10.896 1.00 98.00 87 THR A CA 1
ATOM 689 C C . THR A 1 87 ? 15.453 2.670 -12.006 1.00 98.00 87 THR A C 1
ATOM 691 O O . THR A 1 87 ? 15.791 2.707 -13.193 1.00 98.00 87 THR A O 1
ATOM 694 N N . ILE A 1 88 ? 14.181 2.579 -11.624 1.00 98.25 88 ILE A N 1
ATOM 695 C CA . ILE A 1 88 ? 13.036 2.589 -12.537 1.00 98.25 88 ILE A CA 1
ATOM 696 C C . ILE A 1 88 ? 12.044 3.671 -12.135 1.00 98.25 88 ILE A C 1
ATOM 698 O O . ILE A 1 88 ? 11.707 3.806 -10.960 1.00 98.25 88 ILE A O 1
ATOM 702 N N . ASN A 1 89 ? 11.543 4.404 -13.124 1.00 98.38 89 ASN A N 1
ATOM 703 C CA . ASN A 1 89 ? 10.452 5.354 -12.964 1.00 98.38 89 ASN A CA 1
ATOM 704 C C . ASN A 1 89 ? 9.244 4.869 -13.764 1.00 98.38 89 ASN A C 1
ATOM 706 O O . ASN A 1 89 ? 9.341 4.628 -14.974 1.00 98.38 89 ASN A O 1
ATOM 710 N N . ILE A 1 90 ? 8.106 4.723 -13.094 1.00 98.38 90 ILE A N 1
ATOM 711 C CA . ILE A 1 90 ? 6.870 4.225 -13.688 1.00 98.38 90 ILE A CA 1
ATOM 712 C C . ILE A 1 90 ? 5.733 5.225 -13.521 1.00 98.38 90 ILE A C 1
ATOM 714 O O . ILE A 1 90 ? 5.648 5.970 -12.547 1.00 98.38 90 ILE A O 1
ATOM 718 N N . GLU A 1 91 ? 4.808 5.174 -14.466 1.00 98.56 91 GLU A N 1
ATOM 719 C CA . GLU A 1 91 ? 3.474 5.737 -14.361 1.00 98.56 91 GLU A CA 1
ATOM 720 C C . GLU A 1 91 ? 2.473 4.584 -14.320 1.00 98.56 91 GLU A C 1
ATOM 722 O O . GLU A 1 91 ? 2.537 3.660 -15.130 1.00 98.56 91 GLU A O 1
ATOM 727 N N . THR A 1 92 ? 1.551 4.623 -13.370 1.00 97.81 92 THR A N 1
ATOM 728 C CA . THR A 1 92 ? 0.567 3.568 -13.136 1.00 97.81 92 THR A CA 1
ATOM 729 C C . THR A 1 92 ? -0.836 4.134 -13.233 1.00 97.81 92 THR A C 1
ATOM 731 O O . THR A 1 92 ? -1.108 5.249 -12.781 1.00 97.81 92 THR A O 1
ATOM 734 N N . ARG A 1 93 ? -1.738 3.356 -13.827 1.00 98.00 93 ARG A N 1
ATOM 735 C CA . ARG A 1 93 ? -3.179 3.587 -13.758 1.00 98.00 93 ARG A CA 1
ATOM 736 C C . ARG A 1 93 ? -3.756 2.630 -12.734 1.00 98.00 93 ARG A C 1
ATOM 738 O O . ARG A 1 93 ? -3.640 1.422 -12.897 1.00 98.00 93 ARG A O 1
ATOM 745 N N . ILE A 1 94 ? -4.361 3.159 -11.681 1.00 97.62 94 ILE A N 1
ATOM 746 C CA . ILE A 1 94 ? -4.835 2.391 -10.528 1.00 97.62 94 ILE A CA 1
ATOM 747 C C . ILE A 1 94 ? -6.360 2.427 -10.489 1.00 97.62 94 ILE A C 1
ATOM 749 O O . ILE A 1 94 ? -6.978 3.484 -10.640 1.00 97.62 94 ILE A O 1
ATOM 753 N N . PHE A 1 95 ? -6.983 1.276 -10.247 1.00 96.56 95 PHE A N 1
ATOM 754 C CA . PHE A 1 95 ? -8.426 1.174 -10.078 1.00 96.56 95 PHE A CA 1
ATOM 755 C C . PHE A 1 95 ? -8.861 1.806 -8.754 1.00 96.56 95 PHE A C 1
ATOM 757 O O . PHE A 1 95 ? -8.745 1.194 -7.690 1.00 96.56 95 PHE A O 1
ATOM 764 N N . GLN A 1 96 ? -9.472 2.991 -8.818 1.00 95.00 96 GLN A N 1
ATOM 765 C CA . GLN A 1 96 ? -10.032 3.649 -7.634 1.00 95.00 96 GLN A CA 1
ATOM 766 C C . GLN A 1 96 ? -11.018 2.740 -6.884 1.00 95.00 96 GLN A C 1
ATOM 768 O O . GLN A 1 96 ? -11.014 2.674 -5.658 1.00 95.00 96 GLN A O 1
ATOM 773 N N . SER A 1 97 ? -11.851 2.012 -7.629 1.00 94.44 97 SER A N 1
ATOM 774 C CA . SER A 1 97 ? -12.842 1.092 -7.062 1.00 94.44 97 SER A CA 1
ATOM 775 C C . SER A 1 97 ? -12.219 -0.017 -6.212 1.00 94.44 97 SER A C 1
ATOM 777 O O . SER A 1 97 ? -12.799 -0.381 -5.191 1.00 94.44 97 SER A O 1
ATOM 779 N N . ARG A 1 98 ? -11.038 -0.522 -6.590 1.00 95.56 98 ARG A N 1
ATOM 780 C CA . ARG A 1 98 ? -10.350 -1.592 -5.859 1.00 95.56 98 ARG A CA 1
ATOM 781 C C . ARG A 1 98 ? -9.705 -1.072 -4.575 1.00 95.56 98 ARG A C 1
ATOM 783 O O . ARG A 1 98 ? -9.826 -1.729 -3.550 1.00 95.56 98 ARG A O 1
ATOM 790 N N . ILE A 1 99 ? -9.151 0.145 -4.589 1.00 95.12 99 ILE A N 1
ATOM 791 C CA . ILE A 1 99 ? -8.685 0.823 -3.364 1.00 95.12 99 ILE A CA 1
ATOM 792 C C . ILE A 1 99 ? -9.844 1.031 -2.381 1.00 95.12 99 ILE A C 1
ATOM 794 O O . ILE A 1 99 ? -9.737 0.685 -1.208 1.00 95.12 99 ILE A O 1
ATOM 798 N N . ILE A 1 100 ? -10.985 1.538 -2.861 1.00 93.50 100 ILE A N 1
ATOM 799 C CA . ILE A 1 100 ? -12.173 1.743 -2.017 1.00 93.50 100 ILE A CA 1
ATOM 800 C C . ILE A 1 100 ? -12.708 0.406 -1.480 1.00 93.50 100 ILE A C 1
ATOM 802 O O . ILE A 1 100 ? -13.141 0.343 -0.331 1.00 93.50 100 ILE A O 1
ATOM 806 N N . SER A 1 101 ? -12.682 -0.663 -2.282 1.00 93.62 101 SER A N 1
ATOM 807 C CA . SER A 1 101 ? -13.073 -2.000 -1.820 1.00 93.62 101 SER A CA 1
ATOM 808 C C . SER A 1 101 ? -12.163 -2.491 -0.697 1.00 93.62 101 SER A C 1
ATOM 810 O O . SER A 1 101 ? -12.667 -2.849 0.361 1.00 93.62 101 SER A O 1
ATOM 812 N N . ALA A 1 102 ? -10.843 -2.395 -0.875 1.00 94.31 102 ALA A N 1
ATOM 813 C CA . ALA A 1 102 ? -9.873 -2.772 0.150 1.00 94.31 102 ALA A CA 1
ATOM 814 C C . ALA A 1 102 ? -10.093 -2.005 1.463 1.00 94.31 102 ALA A C 1
ATOM 816 O O . ALA A 1 102 ? -10.039 -2.579 2.546 1.00 94.31 102 ALA A O 1
ATOM 817 N N . PHE A 1 103 ? -10.430 -0.715 1.394 1.00 93.50 103 PHE A N 1
ATOM 818 C CA . PHE A 1 103 ? -10.764 0.067 2.587 1.00 93.50 103 PHE A CA 1
ATOM 819 C C . PHE A 1 103 ? -11.979 -0.496 3.324 1.00 93.50 103 PHE A C 1
ATOM 821 O O . PHE A 1 103 ? -11.956 -0.606 4.549 1.00 93.50 103 PHE A O 1
ATOM 828 N N . ARG A 1 104 ? -13.022 -0.901 2.592 1.00 91.38 104 ARG A N 1
ATOM 829 C CA . ARG A 1 104 ? -14.210 -1.534 3.183 1.00 91.38 104 ARG A CA 1
ATOM 830 C C . ARG A 1 104 ? -13.869 -2.871 3.825 1.00 91.38 104 ARG A C 1
ATOM 832 O O . ARG A 1 104 ? -14.326 -3.118 4.939 1.00 91.38 104 ARG A O 1
ATOM 839 N N . ASP A 1 105 ? -13.042 -3.678 3.168 1.00 92.44 105 ASP A N 1
ATOM 840 C CA . ASP A 1 105 ? -12.596 -4.977 3.679 1.00 92.44 105 ASP A CA 1
ATOM 841 C C . ASP A 1 105 ? -11.754 -4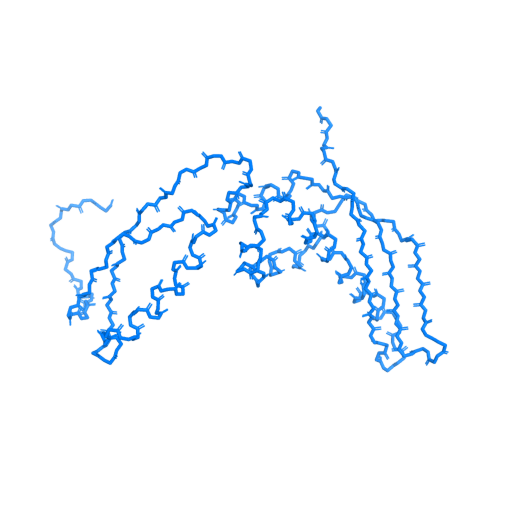.815 4.956 1.00 92.44 105 ASP A C 1
ATOM 843 O O . ASP A 1 105 ? -11.888 -5.591 5.903 1.00 92.44 105 ASP A O 1
ATOM 847 N N . LEU A 1 106 ? -10.963 -3.742 5.035 1.00 92.25 106 LEU A N 1
ATOM 848 C CA . LEU A 1 106 ? -10.207 -3.353 6.227 1.00 92.25 106 LEU A CA 1
ATOM 849 C C . LEU A 1 106 ? -11.060 -2.631 7.287 1.00 92.25 106 LEU A C 1
ATOM 851 O O . LEU A 1 106 ? -10.571 -2.355 8.380 1.00 92.25 106 LEU A O 1
ATOM 855 N N . GLY A 1 107 ? -12.322 -2.294 7.002 1.00 91.12 107 GLY A N 1
ATOM 856 C CA . GLY A 1 107 ? -13.172 -1.501 7.897 1.00 91.12 107 GLY A CA 1
ATOM 857 C C . GLY A 1 107 ? -12.693 -0.056 8.092 1.00 91.12 107 GLY A C 1
ATOM 858 O O . GLY A 1 107 ? -13.008 0.569 9.109 1.00 91.12 107 GLY A O 1
ATOM 859 N N . LEU A 1 108 ? -11.917 0.470 7.143 1.00 92.31 108 LEU A N 1
ATOM 860 C CA . LEU A 1 108 ? -11.377 1.822 7.150 1.00 92.31 108 LEU A CA 1
ATOM 861 C C . LEU A 1 108 ? -12.328 2.786 6.429 1.00 92.31 108 LEU A C 1
ATOM 863 O O . LEU A 1 108 ? -12.621 2.591 5.250 1.00 92.31 108 LEU A O 1
ATOM 867 N N . PRO A 1 109 ? -12.794 3.852 7.099 1.00 91.06 109 PRO A N 1
ATOM 868 C CA . PRO A 1 109 ? -13.573 4.888 6.444 1.00 91.06 109 PRO A CA 1
ATOM 869 C C . PRO A 1 109 ? -12.671 5.775 5.580 1.00 91.06 109 PRO A C 1
ATOM 871 O O . PRO A 1 109 ? -11.566 6.143 5.990 1.00 91.06 109 PRO A O 1
ATOM 874 N N . THR A 1 110 ? -13.166 6.173 4.413 1.00 90.19 110 THR A N 1
ATOM 875 C CA . THR A 1 110 ? -12.492 7.184 3.580 1.00 90.19 11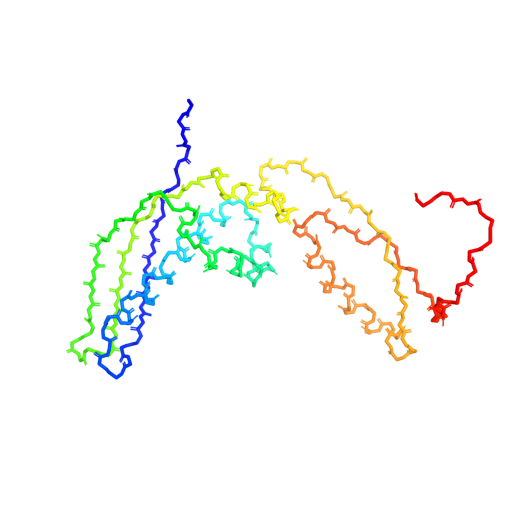0 THR A CA 1
ATOM 876 C C . THR A 1 110 ? -12.687 8.599 4.147 1.00 90.19 110 THR A C 1
ATOM 878 O O . THR A 1 110 ? -13.566 8.837 4.978 1.00 90.19 110 THR A O 1
ATOM 881 N N . LEU A 1 111 ? -11.877 9.568 3.702 1.00 86.12 111 LEU A N 1
ATOM 882 C CA . LEU A 1 111 ? -11.983 10.975 4.127 1.00 86.12 111 LEU A CA 1
ATOM 883 C C . LEU A 1 111 ? -13.374 11.588 3.892 1.00 86.12 111 LEU A C 1
ATOM 885 O O . LEU A 1 111 ? -13.852 12.349 4.736 1.00 86.12 111 LEU A O 1
ATOM 889 N N . ASP A 1 112 ? -14.022 11.239 2.780 1.00 81.88 112 ASP A N 1
ATOM 890 C CA . ASP A 1 112 ? -15.324 11.791 2.391 1.00 81.88 112 ASP A CA 1
ATOM 891 C C . ASP A 1 112 ? -16.501 11.115 3.115 1.00 81.88 112 ASP A C 1
ATOM 893 O O . ASP A 1 112 ? -17.605 11.666 3.196 1.00 81.88 112 ASP A O 1
ATOM 897 N N . GLU A 1 113 ? -16.279 9.932 3.691 1.00 82.75 113 GLU A N 1
ATOM 898 C CA . GLU A 1 113 ? -17.302 9.200 4.426 1.00 82.75 113 GLU A CA 1
ATOM 899 C C . GLU A 1 113 ? -17.523 9.801 5.818 1.00 82.75 113 GLU A C 1
ATOM 901 O O . GLU A 1 113 ? -16.701 9.726 6.737 1.00 82.75 113 GLU A O 1
ATOM 906 N N . ARG A 1 114 ? -18.715 10.368 6.013 1.00 76.19 114 ARG A N 1
ATOM 907 C CA . ARG A 1 114 ? -19.158 10.891 7.310 1.00 76.19 114 ARG A CA 1
ATOM 908 C C . ARG A 1 114 ? -19.655 9.762 8.208 1.00 76.19 114 ARG A C 1
ATOM 910 O O . ARG A 1 114 ? -20.856 9.601 8.414 1.00 76.19 114 ARG A O 1
ATOM 917 N N . ILE A 1 115 ? -18.722 8.989 8.756 1.00 81.56 115 ILE A N 1
ATOM 918 C CA . ILE A 1 115 ? -19.020 7.909 9.703 1.00 81.56 115 ILE A CA 1
ATOM 919 C C . ILE A 1 115 ? -18.784 8.405 11.142 1.00 81.56 115 ILE A C 1
ATOM 921 O O . ILE A 1 115 ? -17.684 8.876 11.458 1.00 81.56 115 ILE A O 1
ATOM 925 N N . PRO A 1 116 ? -19.793 8.334 12.035 1.00 84.44 116 PRO A N 1
ATOM 926 C CA . PRO A 1 116 ? -19.626 8.719 13.432 1.00 84.44 116 PRO A CA 1
ATOM 927 C C . PRO A 1 116 ? -18.722 7.731 14.175 1.00 84.44 116 PRO A C 1
ATOM 929 O O . PRO A 1 116 ? -18.639 6.553 13.829 1.00 84.44 116 PRO A O 1
ATOM 932 N N . PHE A 1 117 ? -18.079 8.210 15.243 1.00 85.12 117 PHE A N 1
ATOM 933 C CA . PHE A 1 117 ? -17.298 7.336 16.111 1.00 85.12 117 PHE A CA 1
ATOM 934 C C . PHE A 1 117 ? -18.188 6.299 16.800 1.00 85.12 117 PHE A C 1
ATOM 936 O O . PHE A 1 117 ? -19.243 6.638 17.340 1.00 85.12 117 PHE A O 1
ATOM 943 N N . ARG A 1 118 ? -17.728 5.048 16.815 1.00 87.38 118 ARG A N 1
ATOM 944 C CA . ARG A 1 118 ? -18.338 3.944 17.557 1.00 87.38 118 ARG A CA 1
ATOM 945 C C . ARG A 1 118 ? -17.630 3.788 18.892 1.00 87.38 118 ARG A C 1
ATOM 947 O O . ARG A 1 118 ? -16.405 3.686 18.945 1.00 87.38 118 ARG A O 1
ATOM 954 N N . ASP A 1 119 ? -18.406 3.750 19.963 1.00 86.75 119 ASP A N 1
ATOM 955 C CA . ASP A 1 119 ? -17.867 3.604 21.307 1.00 86.75 119 ASP A CA 1
ATOM 956 C C . ASP A 1 119 ? -17.925 2.138 21.750 1.00 86.75 119 ASP A C 1
ATOM 958 O O . ASP A 1 119 ? -18.961 1.485 21.622 1.00 86.75 119 ASP A O 1
ATOM 962 N N . PHE A 1 120 ? -16.824 1.635 22.305 1.00 83.38 120 PHE A N 1
ATOM 963 C CA . PHE A 1 120 ? -16.717 0.274 22.827 1.00 83.38 120 PHE A CA 1
ATOM 964 C C . PHE A 1 120 ? -16.299 0.263 24.300 1.00 83.38 120 PHE A C 1
ATOM 966 O O . PHE A 1 120 ? -15.601 1.158 24.793 1.00 83.38 120 PHE A O 1
ATOM 973 N N . TYR A 1 121 ? -16.722 -0.792 24.998 1.00 82.69 121 TYR A N 1
ATOM 974 C CA . TYR A 1 121 ? -16.293 -1.106 26.357 1.00 82.69 121 TYR A CA 1
ATOM 975 C C . TYR A 1 121 ? -15.099 -2.056 26.300 1.00 82.69 121 TYR A C 1
ATOM 977 O O . TYR A 1 121 ? -15.192 -3.134 25.713 1.00 82.69 121 TYR A O 1
ATOM 985 N N . LEU A 1 122 ? -13.990 -1.674 26.932 1.00 80.75 122 LEU A N 1
ATOM 986 C CA . LEU A 1 122 ? -12.811 -2.528 27.030 1.00 80.75 122 LEU A CA 1
ATOM 987 C C . LEU A 1 122 ? -12.840 -3.275 28.363 1.00 80.75 122 LEU A C 1
ATOM 989 O O . LEU A 1 122 ? -12.851 -2.665 29.431 1.00 80.75 122 LEU A O 1
ATOM 993 N N . ILE A 1 123 ? -12.815 -4.603 28.323 1.00 81.00 123 ILE A N 1
ATOM 994 C CA . ILE A 1 123 ? -12.624 -5.411 29.529 1.00 81.00 123 ILE A CA 1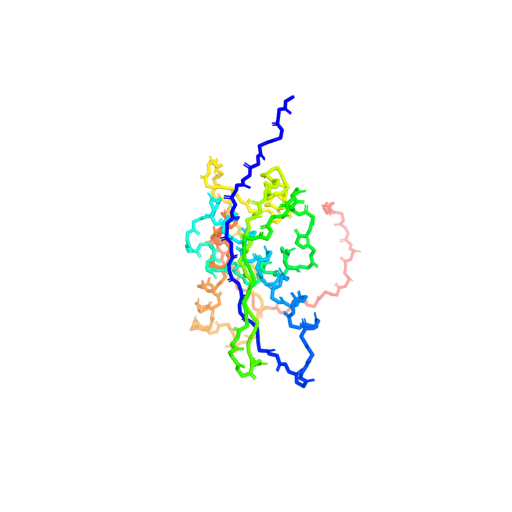
ATOM 995 C C . ILE A 1 123 ? -11.142 -5.758 29.610 1.00 81.00 123 ILE A C 1
ATOM 997 O O . ILE A 1 123 ? -10.645 -6.569 28.833 1.00 81.00 123 ILE A O 1
ATOM 1001 N N . TYR A 1 124 ? -10.439 -5.142 30.557 1.00 77.25 124 TYR A N 1
ATOM 1002 C CA . TYR A 1 124 ? -9.013 -5.362 30.757 1.00 77.25 124 TYR A CA 1
ATOM 1003 C C . TYR A 1 124 ? -8.792 -6.302 31.943 1.00 77.25 124 TYR A C 1
ATOM 1005 O O . TYR A 1 124 ? -8.989 -5.941 33.106 1.00 77.25 124 TYR A O 1
ATOM 1013 N N . ASN A 1 125 ? -8.399 -7.538 31.649 1.00 79.06 125 ASN A N 1
ATOM 1014 C CA . ASN A 1 125 ? -8.056 -8.532 32.657 1.00 79.06 125 ASN A CA 1
ATOM 1015 C C . ASN A 1 125 ? -6.580 -8.890 32.523 1.00 79.06 125 ASN A C 1
ATOM 1017 O O . ASN A 1 125 ? -6.198 -9.617 31.612 1.00 79.06 125 ASN A O 1
ATOM 1021 N N . ALA A 1 126 ? -5.757 -8.359 33.421 1.00 74.19 126 ALA A N 1
ATOM 1022 C CA . ALA A 1 126 ? -4.321 -8.576 33.395 1.00 74.19 126 ALA A CA 1
ATOM 1023 C C . ALA A 1 126 ? -3.776 -8.906 34.786 1.00 74.19 126 ALA A C 1
ATOM 1025 O O . ALA A 1 126 ? -4.407 -8.638 35.818 1.00 74.19 126 ALA A O 1
ATOM 1026 N N . GLU A 1 127 ? -2.573 -9.480 34.815 1.00 74.44 127 GLU A N 1
ATOM 1027 C CA . GLU A 1 127 ? -1.840 -9.739 36.051 1.00 74.44 127 GLU A CA 1
ATOM 1028 C C . GLU A 1 127 ? -1.629 -8.456 36.869 1.00 74.44 127 GLU A C 1
ATOM 1030 O O . GLU A 1 127 ? -1.631 -7.339 36.351 1.00 74.44 127 GLU A O 1
ATOM 1035 N N . ARG A 1 128 ? -1.392 -8.605 38.179 1.00 73.19 128 ARG A N 1
ATOM 1036 C CA . ARG A 1 128 ? -1.253 -7.470 39.111 1.00 73.19 128 ARG A CA 1
ATOM 1037 C C . ARG A 1 128 ? -0.211 -6.438 38.658 1.00 73.19 128 ARG A C 1
ATOM 1039 O O . ARG A 1 128 ? -0.464 -5.250 38.823 1.00 73.19 128 ARG A O 1
ATOM 1046 N N . LYS A 1 129 ? 0.893 -6.884 38.049 1.00 72.31 129 LYS A N 1
ATOM 1047 C CA . LYS A 1 129 ? 1.964 -6.023 37.520 1.00 72.31 129 LYS A CA 1
ATOM 1048 C C . LYS A 1 129 ? 1.497 -5.094 36.388 1.00 72.31 129 LYS A C 1
ATOM 1050 O O . LYS A 1 129 ? 1.893 -3.940 36.357 1.00 72.31 129 LYS A O 1
ATOM 1055 N N . PHE A 1 130 ? 0.571 -5.548 35.542 1.00 68.94 130 PHE A N 1
ATOM 1056 C CA . PHE A 1 130 ? 0.047 -4.791 34.397 1.00 68.94 130 PHE A CA 1
ATOM 1057 C C . PHE A 1 130 ? -1.238 -4.008 34.700 1.00 68.94 130 PHE A C 1
ATOM 1059 O O . PHE A 1 130 ? -1.759 -3.308 33.835 1.00 68.94 130 PHE A O 1
ATOM 1066 N N . ARG A 1 131 ? -1.769 -4.130 35.924 1.00 72.31 131 ARG A N 1
ATOM 1067 C CA . ARG A 1 131 ? -2.875 -3.299 36.435 1.00 72.31 131 ARG A CA 1
ATOM 1068 C C . ARG A 1 131 ? -2.391 -1.999 37.075 1.00 72.31 131 ARG A C 1
ATOM 1070 O O . ARG A 1 131 ? -3.211 -1.203 37.521 1.00 72.31 131 ARG A O 1
ATOM 1077 N N . GLN A 1 132 ? -1.078 -1.806 37.168 1.00 74.94 132 GLN A N 1
ATOM 1078 C CA . GLN A 1 132 ? -0.505 -0.544 37.612 1.00 74.94 132 GLN A CA 1
ATOM 1079 C C . GLN A 1 132 ? -0.887 0.566 36.627 1.00 74.94 132 GLN A C 1
ATOM 1081 O O . GLN A 1 132 ? -0.878 0.351 35.414 1.00 74.94 132 GLN A O 1
ATOM 1086 N N . ASN A 1 133 ? -1.221 1.740 37.167 1.00 76.94 133 ASN A N 1
ATOM 1087 C CA . ASN A 1 133 ? -1.796 2.845 36.401 1.00 76.94 133 ASN A CA 1
ATOM 1088 C C . ASN A 1 133 ? -0.901 3.256 35.220 1.00 76.94 133 ASN A C 1
ATOM 1090 O O . ASN A 1 133 ? -1.387 3.439 34.116 1.00 76.94 133 ASN A O 1
ATOM 1094 N N . GLU A 1 134 ? 0.419 3.291 35.419 1.00 82.50 134 GLU A N 1
ATOM 1095 C CA . GLU A 1 134 ? 1.371 3.677 34.373 1.00 82.50 134 GLU A CA 1
ATOM 1096 C C . GLU A 1 134 ? 1.314 2.768 33.130 1.00 82.50 134 GLU A C 1
ATOM 1098 O O . GLU A 1 134 ? 1.266 3.256 32.002 1.00 82.50 134 GLU A O 1
ATOM 1103 N N . TYR A 1 135 ? 1.287 1.444 33.319 1.00 81.00 135 TYR A N 1
ATOM 1104 C CA . TYR A 1 135 ? 1.227 0.487 32.207 1.00 81.00 135 TYR A CA 1
ATOM 1105 C C . TYR A 1 135 ? -0.138 0.494 31.530 1.00 81.00 135 TYR A C 1
ATOM 1107 O O . TYR A 1 135 ? -0.218 0.429 30.305 1.00 81.00 135 TYR A O 1
ATOM 1115 N N . LEU A 1 136 ? -1.206 0.590 32.325 1.00 80.38 136 LEU A N 1
ATOM 1116 C CA . LEU A 1 136 ? -2.561 0.666 31.802 1.00 80.38 136 LEU A CA 1
ATOM 1117 C C . LEU A 1 136 ? -2.728 1.910 30.919 1.00 80.38 136 LEU A C 1
ATOM 1119 O O . LEU A 1 136 ? -3.186 1.775 29.791 1.00 80.38 136 LEU A O 1
ATOM 1123 N N . THR A 1 137 ? -2.291 3.085 31.377 1.00 83.69 137 THR A N 1
ATOM 1124 C CA . THR A 1 137 ? -2.360 4.328 30.596 1.00 83.69 137 THR A CA 1
ATOM 1125 C C . THR A 1 137 ? -1.620 4.202 29.267 1.00 83.69 137 THR A C 1
ATOM 1127 O O . THR A 1 137 ? -2.217 4.461 28.225 1.00 83.69 137 THR A O 1
ATOM 1130 N N . LYS A 1 138 ? -0.377 3.698 29.269 1.00 86.06 138 LYS A N 1
ATOM 1131 C CA . LYS A 1 138 ? 0.399 3.499 28.029 1.00 86.06 138 LYS A CA 1
ATOM 1132 C C . LYS A 1 138 ? -0.304 2.561 27.043 1.00 86.06 138 LYS A C 1
ATOM 1134 O O . LYS A 1 138 ? -0.333 2.831 25.846 1.00 86.06 138 LYS A O 1
ATOM 1139 N N . ILE A 1 139 ? -0.888 1.463 27.532 1.00 84.56 139 ILE A N 1
ATOM 1140 C CA . ILE A 1 139 ? -1.640 0.520 26.689 1.00 84.56 139 ILE A CA 1
ATOM 1141 C C . ILE A 1 139 ? -2.861 1.205 26.072 1.00 84.56 139 ILE A C 1
ATOM 1143 O O . ILE A 1 139 ? -3.140 1.013 24.891 1.00 84.56 139 ILE A O 1
ATOM 1147 N N . LEU A 1 140 ? -3.589 1.999 26.853 1.00 83.19 140 LEU A N 1
ATOM 1148 C CA . LEU A 1 140 ? -4.794 2.680 26.386 1.00 83.19 140 LEU A CA 1
ATOM 1149 C C . LEU A 1 140 ? -4.482 3.768 25.367 1.00 83.19 140 LEU A C 1
ATOM 1151 O O . LEU A 1 140 ? -5.194 3.868 24.375 1.00 83.19 140 LEU A O 1
ATOM 1155 N N . GLU A 1 141 ? -3.412 4.531 25.571 1.00 86.62 141 GLU A N 1
ATOM 1156 C CA . GLU A 1 141 ? -2.938 5.528 24.608 1.00 86.62 141 GLU A CA 1
ATOM 1157 C C . GLU A 1 141 ? -2.563 4.875 23.273 1.00 86.62 141 GLU A C 1
ATOM 1159 O O . GLU A 1 141 ? -2.980 5.335 22.206 1.00 86.62 141 GLU A O 1
ATOM 1164 N N . GLN A 1 142 ? -1.829 3.758 23.317 1.00 86.56 142 GLN A N 1
ATOM 1165 C CA . GLN A 1 142 ? -1.495 2.996 22.113 1.00 86.56 142 GLN A CA 1
ATOM 1166 C C . GLN A 1 142 ? -2.738 2.411 21.439 1.00 86.56 142 GLN A C 1
ATOM 1168 O O . GLN A 1 142 ? -2.843 2.426 20.211 1.00 86.56 142 GLN A O 1
ATOM 1173 N N . LEU A 1 143 ? -3.685 1.903 22.228 1.00 87.38 143 LEU A N 1
ATOM 1174 C CA . LEU A 1 143 ? -4.927 1.337 21.720 1.00 87.38 143 LEU A CA 1
ATOM 1175 C C . LEU A 1 143 ? -5.794 2.408 21.051 1.00 87.38 143 LEU A C 1
ATOM 1177 O O . LEU A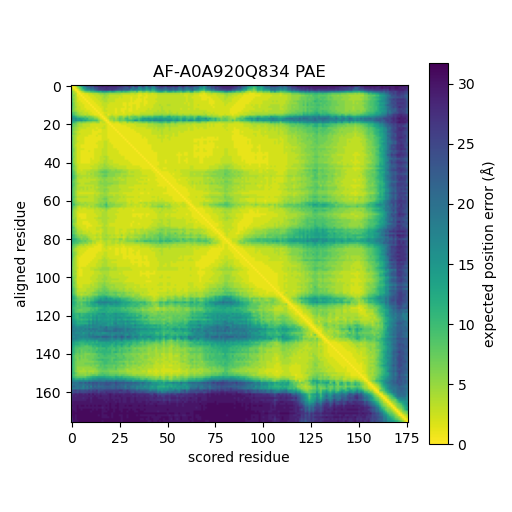 1 143 ? -6.239 2.195 19.928 1.00 87.38 143 LEU A O 1
ATOM 1181 N N . ASP A 1 144 ? -5.998 3.558 21.693 1.00 85.81 144 ASP A N 1
ATOM 1182 C CA . ASP A 1 144 ? -6.763 4.672 21.124 1.00 85.81 144 ASP A CA 1
ATOM 1183 C C . ASP A 1 144 ? -6.120 5.161 19.822 1.00 85.81 144 ASP A C 1
ATOM 1185 O O . ASP A 1 144 ? -6.796 5.284 18.801 1.00 85.81 144 ASP A O 1
ATOM 1189 N N . THR A 1 145 ? -4.790 5.302 19.809 1.00 86.88 145 THR A N 1
ATOM 1190 C CA . THR A 1 145 ? -4.033 5.676 18.606 1.00 86.88 145 THR A CA 1
ATOM 1191 C C . THR A 1 145 ? -4.281 4.706 17.449 1.00 86.88 145 THR A C 1
ATOM 1193 O O . THR A 1 145 ? -4.491 5.144 16.318 1.00 86.88 145 THR A O 1
ATOM 1196 N N . ARG A 1 146 ? -4.306 3.394 17.719 1.00 87.25 146 ARG A N 1
ATOM 1197 C CA . ARG A 1 146 ? -4.545 2.356 16.701 1.00 87.25 146 ARG A CA 1
ATOM 1198 C C . ARG A 1 146 ? -6.004 2.248 16.262 1.00 87.25 146 ARG A C 1
ATOM 1200 O O . ARG A 1 146 ? -6.259 1.855 15.130 1.00 87.25 146 ARG A O 1
ATOM 1207 N N . LEU A 1 147 ? -6.957 2.567 17.135 1.00 89.62 147 LEU A N 1
ATOM 1208 C CA . LEU A 1 147 ? -8.396 2.441 16.872 1.00 89.62 147 LEU A CA 1
ATOM 1209 C C . LEU A 1 147 ? -9.008 3.694 16.237 1.00 89.62 147 LEU A C 1
ATOM 1211 O O . LEU A 1 147 ? -10.013 3.609 15.525 1.00 89.62 147 LEU A O 1
ATOM 1215 N N . LYS A 1 148 ? -8.386 4.854 16.442 1.00 89.25 148 LYS A N 1
ATOM 1216 C CA . LYS A 1 148 ? -8.840 6.139 15.909 1.00 89.25 148 LYS A CA 1
ATOM 1217 C C . LYS A 1 148 ? -9.041 6.154 14.385 1.00 89.25 148 LYS A C 1
ATOM 1219 O O . LYS A 1 148 ? -10.069 6.698 13.970 1.00 89.25 148 LYS A O 1
ATOM 1224 N N . PRO A 1 149 ? -8.163 5.561 13.544 1.00 90.94 149 PRO A N 1
ATOM 1225 C CA . PRO A 1 149 ? -8.392 5.482 12.098 1.00 90.94 149 PRO A CA 1
ATOM 1226 C C . PRO A 1 149 ? -9.696 4.764 11.724 1.00 90.94 149 PRO A C 1
ATOM 1228 O O . PRO A 1 149 ? -10.381 5.186 10.801 1.00 90.94 149 PRO A O 1
ATOM 1231 N N . TYR A 1 150 ? -10.097 3.762 12.508 1.00 90.69 150 TYR A N 1
ATOM 1232 C CA . TYR A 1 150 ? -11.343 3.003 12.338 1.00 90.69 150 TYR A CA 1
ATOM 1233 C C . TYR A 1 150 ? -12.570 3.711 12.920 1.00 90.69 150 TYR A C 1
ATOM 1235 O O . TYR A 1 150 ? -13.660 3.142 12.969 1.00 90.69 150 TYR A O 1
ATOM 1243 N N . ARG A 1 151 ? -12.404 4.944 13.418 1.00 88.38 151 ARG A N 1
ATOM 1244 C CA . ARG A 1 151 ? -13.438 5.697 14.140 1.00 88.38 151 ARG A CA 1
ATOM 1245 C C . ARG A 1 151 ? -13.965 4.929 15.353 1.00 88.38 151 ARG A C 1
ATOM 1247 O O . ARG A 1 151 ? -15.145 5.015 15.686 1.00 88.38 151 ARG A O 1
ATOM 1254 N N . ILE A 1 152 ? -13.093 4.210 16.050 1.00 89.44 152 ILE A N 1
ATOM 1255 C CA . ILE A 1 152 ? -13.436 3.490 17.277 1.00 89.44 152 ILE A CA 1
ATOM 1256 C C . ILE A 1 152 ? -12.864 4.247 18.478 1.00 89.44 152 ILE A C 1
ATOM 1258 O O . ILE A 1 152 ? -11.709 4.665 18.449 1.00 89.44 152 ILE A O 1
ATOM 1262 N N . ARG A 1 153 ? -13.668 4.416 19.536 1.00 86.56 153 ARG A N 1
ATOM 1263 C CA . ARG A 1 153 ? -13.244 4.989 20.826 1.00 86.56 153 ARG A CA 1
ATOM 1264 C C . ARG A 1 153 ? -13.512 4.022 21.966 1.00 86.56 153 ARG A C 1
ATOM 1266 O O . ARG A 1 153 ? -14.563 3.383 22.019 1.00 86.56 153 ARG A O 1
ATOM 1273 N N . THR A 1 154 ? -12.602 3.969 22.927 1.00 82.12 154 THR A N 1
ATOM 1274 C CA . THR A 1 154 ? -12.784 3.207 24.165 1.00 82.12 154 THR A CA 1
ATOM 1275 C C . THR A 1 154 ? -13.357 4.126 25.245 1.00 82.12 154 THR A C 1
ATOM 1277 O O . THR A 1 154 ? -12.711 5.067 25.691 1.00 82.12 154 THR A O 1
ATOM 1280 N N . LYS A 1 155 ? -14.613 3.897 25.655 1.00 72.19 155 LYS A N 1
ATOM 1281 C CA . LYS A 1 155 ? -15.301 4.793 26.610 1.00 72.19 155 LYS A CA 1
ATOM 1282 C C . LYS A 1 155 ? -15.055 4.442 28.071 1.00 72.19 155 LYS A C 1
ATOM 1284 O O . LYS A 1 155 ? -14.915 5.332 28.897 1.00 72.19 155 LYS A O 1
ATOM 1289 N N . ASN A 1 156 ? -15.067 3.154 28.399 1.00 67.31 156 ASN A N 1
ATOM 1290 C CA . ASN A 1 156 ? -14.956 2.675 29.773 1.00 67.31 156 ASN A CA 1
ATOM 1291 C C . ASN A 1 156 ? -14.114 1.407 29.809 1.00 67.31 156 ASN A C 1
ATOM 1293 O O . ASN A 1 156 ? -14.298 0.513 28.975 1.00 67.31 156 ASN A O 1
ATOM 1297 N N . ILE A 1 157 ? -13.226 1.325 30.799 1.00 69.00 157 ILE A N 1
ATOM 1298 C CA . ILE A 1 157 ? -12.357 0.170 30.998 1.00 69.00 157 ILE A CA 1
ATOM 1299 C C . ILE A 1 157 ? -12.772 -0.537 32.273 1.00 69.00 157 ILE A C 1
ATOM 1301 O O . ILE A 1 157 ? -12.658 -0.003 33.376 1.00 69.00 157 ILE A O 1
ATOM 1305 N N . ILE A 1 158 ? -13.244 -1.766 32.122 1.00 70.81 158 ILE A N 1
ATOM 1306 C CA . ILE A 1 158 ? -13.584 -2.620 33.251 1.00 70.81 158 ILE A CA 1
ATOM 1307 C C . ILE A 1 158 ? -12.332 -3.421 33.601 1.00 70.81 158 ILE A C 1
ATOM 1309 O O . ILE A 1 158 ? -12.024 -4.420 32.947 1.00 70.81 158 ILE A O 1
ATOM 1313 N N . VAL A 1 159 ? -11.602 -2.989 34.633 1.00 67.50 159 VAL A N 1
ATOM 1314 C CA . VAL A 1 159 ? -10.441 -3.726 35.152 1.00 67.50 159 VAL A CA 1
ATOM 1315 C C . VAL A 1 159 ? -10.926 -4.816 36.105 1.00 67.50 159 VAL A C 1
ATOM 1317 O O . VAL A 1 159 ? -11.299 -4.541 37.247 1.00 67.50 159 VAL A O 1
ATOM 1320 N N . LYS A 1 160 ? -10.936 -6.077 35.656 1.00 66.62 160 LYS A N 1
ATOM 1321 C CA . LYS A 1 160 ? -11.350 -7.200 36.513 1.00 66.62 160 LYS A CA 1
ATOM 1322 C C . LYS A 1 160 ? -10.188 -7.687 37.383 1.00 66.62 160 LYS A C 1
ATOM 1324 O O . LYS A 1 160 ? -9.044 -7.819 36.945 1.00 66.62 160 LYS A O 1
ATOM 1329 N N . LYS A 1 161 ? -10.490 -7.983 38.654 1.00 58.97 161 LYS A N 1
ATOM 1330 C CA . LYS A 1 161 ? -9.515 -8.545 39.604 1.00 58.97 161 LYS A CA 1
ATOM 1331 C C . LYS A 1 161 ? -9.235 -10.037 39.369 1.00 58.97 161 LYS A C 1
ATOM 1333 O O . LYS A 1 161 ? -8.191 -10.515 39.809 1.00 58.97 161 LYS A O 1
ATOM 1338 N N . ILE A 1 162 ? -10.121 -10.740 38.658 1.00 52.66 162 ILE A N 1
ATOM 1339 C CA . ILE A 1 162 ? -10.185 -12.205 38.622 1.00 52.66 162 ILE A CA 1
ATOM 1340 C C . ILE A 1 162 ? -9.958 -12.711 37.191 1.00 52.66 162 ILE A C 1
ATOM 1342 O O . ILE A 1 162 ? -10.702 -12.362 36.272 1.00 52.66 162 ILE A O 1
ATOM 1346 N N . PHE A 1 163 ? -8.935 -13.553 37.017 1.00 46.47 163 PHE A N 1
ATOM 1347 C CA . PHE A 1 163 ? -8.766 -14.420 35.849 1.00 46.47 163 PHE A CA 1
ATOM 1348 C C . PHE A 1 163 ? -10.033 -15.275 35.739 1.00 46.47 163 PHE A C 1
ATOM 1350 O O . PHE A 1 163 ? -10.307 -16.073 36.634 1.00 46.47 163 PHE A O 1
ATOM 1357 N N . PHE A 1 164 ? -10.853 -15.079 34.702 1.00 43.69 164 PHE A N 1
ATOM 1358 C CA . PHE A 1 164 ? -11.981 -15.977 34.464 1.00 43.69 164 PHE A CA 1
ATOM 1359 C C . PHE A 1 164 ? -11.389 -17.335 34.084 1.00 43.69 164 PHE A C 1
ATOM 1361 O O . PHE A 1 164 ? -10.999 -17.555 32.940 1.00 43.69 164 PHE A O 1
ATOM 1368 N N . HIS A 1 165 ? -11.295 -18.246 35.052 1.00 40.91 165 HIS A N 1
ATOM 1369 C CA . HIS A 1 165 ? -11.228 -19.661 34.737 1.00 40.91 165 HIS A CA 1
ATOM 1370 C C . HIS A 1 165 ? -12.556 -19.974 34.050 1.00 40.91 165 HIS A C 1
ATOM 1372 O O . HIS A 1 165 ? -13.597 -20.015 34.702 1.00 40.91 165 HIS A O 1
ATOM 1378 N N . TRP A 1 166 ? -12.538 -20.133 32.727 1.00 35.22 166 TRP A N 1
ATOM 1379 C CA . TRP A 1 166 ? -13.646 -20.718 31.978 1.00 35.22 166 TRP A CA 1
ATOM 1380 C C . TRP A 1 166 ? -13.787 -22.183 32.419 1.00 35.22 166 TRP A C 1
ATOM 1382 O O . TRP A 1 166 ? -13.340 -23.115 31.754 1.00 35.22 166 TRP A O 1
ATOM 1392 N N . LYS A 1 167 ? -14.346 -22.398 33.611 1.00 35.00 167 LYS A N 1
ATOM 1393 C CA . LYS A 1 167 ? -14.854 -23.698 34.018 1.00 35.00 167 LYS A CA 1
ATOM 1394 C C . LYS A 1 167 ? -16.267 -23.766 33.463 1.00 35.00 167 LYS A C 1
ATOM 1396 O O . LYS A 1 167 ? -17.111 -22.940 33.788 1.00 35.00 167 LYS A O 1
ATOM 1401 N N . ARG A 1 168 ? -16.457 -24.708 32.543 1.00 40.69 168 ARG A N 1
ATOM 1402 C CA . ARG A 1 168 ? -17.726 -25.027 31.893 1.00 40.69 168 ARG A CA 1
ATOM 1403 C C . ARG A 1 168 ? -18.822 -25.180 32.946 1.00 40.69 168 ARG A C 1
ATOM 1405 O O . ARG A 1 168 ? -18.883 -26.210 33.605 1.00 40.69 168 ARG A O 1
ATOM 1412 N N . GLU A 1 169 ? -19.712 -24.209 33.036 1.00 33.53 169 GLU A N 1
ATOM 1413 C CA . GLU A 1 169 ? -21.052 -24.411 33.577 1.00 33.53 169 GLU A CA 1
ATOM 1414 C C . GLU A 1 169 ? -22.050 -23.866 32.562 1.00 33.53 169 GLU A C 1
ATOM 1416 O O . GLU A 1 169 ? -22.654 -22.811 32.713 1.00 33.53 169 GLU A O 1
ATOM 1421 N N . CYS A 1 170 ? -22.223 -24.637 31.487 1.00 33.06 170 CYS A N 1
ATOM 1422 C CA . CYS A 1 170 ? -23.478 -24.641 30.755 1.00 33.06 170 CYS A CA 1
ATOM 1423 C C . CYS A 1 170 ? -24.554 -25.206 31.688 1.00 33.06 170 CYS A C 1
ATOM 1425 O O . CYS A 1 170 ? -24.816 -26.408 31.678 1.00 33.06 170 CYS A O 1
ATOM 1427 N N . ARG A 1 171 ? -25.178 -24.354 32.501 1.00 34.66 171 ARG A N 1
ATOM 1428 C CA . ARG A 1 171 ? -26.519 -24.611 33.024 1.00 34.66 171 ARG A CA 1
ATOM 1429 C C . ARG A 1 171 ? -27.327 -23.322 33.000 1.00 34.66 171 ARG A C 1
ATOM 1431 O O . ARG A 1 171 ? -26.987 -22.358 33.667 1.00 34.66 171 ARG A O 1
ATOM 1438 N N . LEU A 1 172 ? -28.435 -23.424 32.267 1.00 37.84 172 LEU A N 1
ATOM 1439 C CA . LEU A 1 172 ? -29.616 -22.562 32.284 1.00 37.84 172 LEU A CA 1
ATOM 1440 C C . LEU A 1 172 ? -29.514 -21.264 31.471 1.00 37.84 172 LEU A C 1
ATOM 1442 O O . LEU A 1 172 ? -29.303 -20.178 31.990 1.00 37.84 172 LEU A O 1
ATOM 1446 N N . GLY A 1 173 ? -29.769 -21.434 30.170 1.00 41.06 173 GLY A N 1
ATOM 1447 C CA . GLY A 1 173 ? -30.793 -20.672 29.456 1.00 41.06 173 GLY A CA 1
ATOM 1448 C C . GLY A 1 173 ? -30.667 -19.156 29.477 1.00 41.06 173 GLY A C 1
ATOM 1449 O O . GLY A 1 173 ? -31.431 -18.503 30.171 1.00 41.06 173 GLY A O 1
ATOM 1450 N N . LEU A 1 174 ? -29.792 -18.616 28.632 1.00 32.16 174 LEU A N 1
ATOM 1451 C CA . LEU A 1 174 ? -29.998 -17.352 27.924 1.00 32.16 174 LEU A CA 1
ATOM 1452 C C . LEU A 1 174 ? -29.089 -17.364 26.690 1.00 32.16 174 LEU A C 1
ATOM 1454 O O . LEU A 1 174 ? -27.922 -17.744 26.762 1.00 32.16 174 LEU A O 1
ATOM 1458 N N . ILE A 1 175 ? -29.706 -17.075 25.550 1.00 41.88 175 ILE A N 1
ATOM 1459 C CA . ILE A 1 175 ? -29.189 -17.243 24.190 1.00 41.88 175 ILE A CA 1
ATOM 1460 C C . ILE A 1 175 ? -28.008 -16.286 23.957 1.00 41.88 175 ILE A C 1
ATOM 1462 O O . ILE A 1 175 ? -28.061 -15.135 24.390 1.00 41.88 175 ILE A O 1
ATOM 1466 N N . CYS A 1 176 ? -26.953 -16.813 23.323 1.00 40.44 176 CYS A N 1
ATOM 1467 C CA . CYS A 1 176 ? -25.741 -16.106 22.902 1.00 40.44 176 CYS A CA 1
ATOM 1468 C C . CYS A 1 176 ? -26.003 -15.031 21.845 1.00 40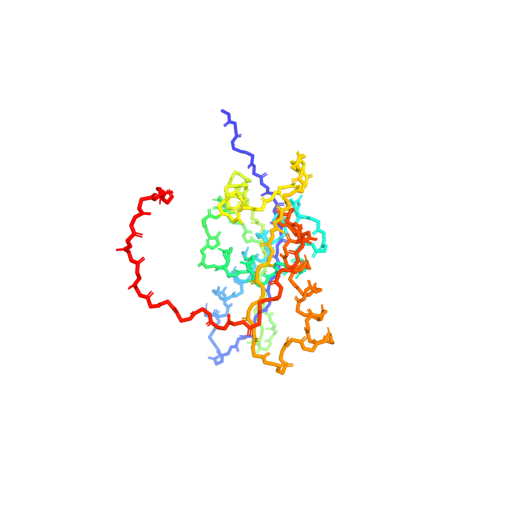.44 176 CYS A C 1
ATOM 1470 O O . CYS A 1 176 ? -26.877 -15.263 20.979 1.00 40.44 176 CYS A O 1
#

Nearest PDB structures (foldseek):
  2wcq-assembly2_B  TM=7.085E-01  e=2.047E-02  Helicobacter pylori
  3vnc-assembly1_B  TM=5.881E-01  e=4.986E-02  Helicobacter pylori 26695
  3tup-assembly1_A  TM=4.015E-01  e=3.581E-01  Homo sapiens
  5mgw-assembly1_A  TM=3.902E-01  e=1.546E+00  Homo sapiens
  5mgu-assembly1_A  TM=3.920E-01  e=1.278E+00  Homo sapiens

Sequence (176 aa):
MGQSLLLERAESTVVINRDNLVRAKAEALMDAKGQAIMQAVARYLAYNSMVSLDPLLQNHFFENPDDYIESIRVINERNTEDLSEFTINIETRIFQSRIISAFRDLGLPTLDERIPFRDFYLIYNAERKFRQNEYLTKILEQLDTRLKPYRIRTKNIIVKKIFFHWKRECRLGLIC

pLDDT: mean 84.86, std 16.77, range [32.16, 98.56]

Radius of gyration: 23.18 Å; Cα contacts (8 Å, |Δi|>4): 239; chains: 1; bounding box: 60×37×58 Å

Secondary structure (DSSP, 8-state):
-PPPEEEEEEEEEEE-GGG-HHHHHHHHHHHHHHHHHHHHHHTTS-HHHHHHHHHHHHHHHHSSGGGGEEEEEEEEEEE-TTS-EEEEEEEEEEEHHHHHHHHHHTTPPPTT--PPPEEEEEEE---GGGGSHHHHHHHHHHHHHHHGGGTEEEEEEEE-SS---------S----

Solvent-accessible surface area (backbone atoms only — not comparable to full-atom values): 10194 Å² total; per-residue (Å²): 131,82,81,60,66,44,80,36,68,24,69,20,72,26,66,30,61,91,78,34,55,69,58,20,51,55,52,17,50,51,50,18,49,36,48,24,51,49,57,60,52,52,76,35,44,54,69,72,41,47,67,72,38,41,72,60,51,47,59,65,46,54,73,55,43,68,78,38,46,76,46,76,44,79,74,49,74,49,62,46,96,84,53,50,36,34,34,38,32,37,39,35,35,30,37,47,65,49,56,55,47,51,29,56,76,70,56,39,65,43,72,87,54,89,70,77,72,46,77,41,76,43,77,46,73,61,58,78,82,55,65,37,66,72,54,42,50,55,52,50,54,52,47,43,62,66,31,44,58,55,33,38,42,77,77,47,75,50,73,45,93,64,83,80,74,86,68,89,71,93,74,82,90,77,87,131

Foldseek 3Di:
DDQDWDKFKFKFKFFCPPVCVVVQVVVRVLVRLLVRVLVLLPQFADPLLCVLCVVVSCVVCSVCVVQFFPDKDWPDWDADPVRGMIMTMIMTITGNVSSVVVCVVVLFGTPPDPDAADEDEAEDEDDPVCPPPVNVVVVQVSVCSNCVRNSYHYDYYHYDPDDPPPPDDPDDDDDD

Mean predicted aligned error: 9.13 Å